Protein AF-A0A0Q9Y0V1-F1 (afdb_monomer)

Nearest PDB structures (foldseek):
  6py5-assembly1_A  TM=8.027E-01  e=7.847E-05  Pseudomonas fluorescens Pf0-1
  5ltx-assembly2_B  TM=7.317E-01  e=5.114E-05  Pseudomonas aeruginosa
  4xmr-assembly1_A  TM=8.024E-01  e=1.446E-04  Campylobacter jejuni subsp. jejuni NCTC 11168 = ATCC 700819
  6ior-assembly2_C  TM=7.054E-01  e=1.361E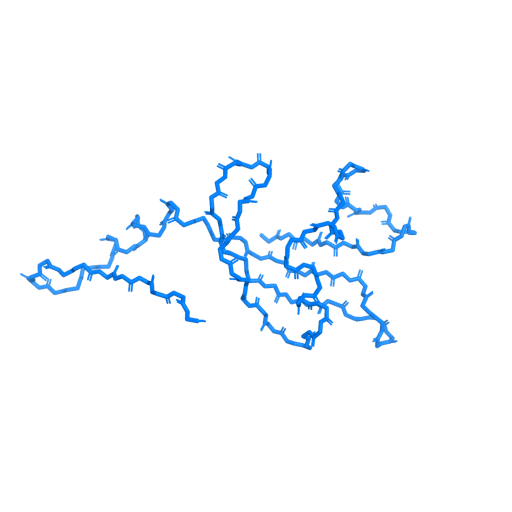-04  Vibrio cholerae
  5ltv-assembly4_D  TM=5.733E-01  e=1.446E-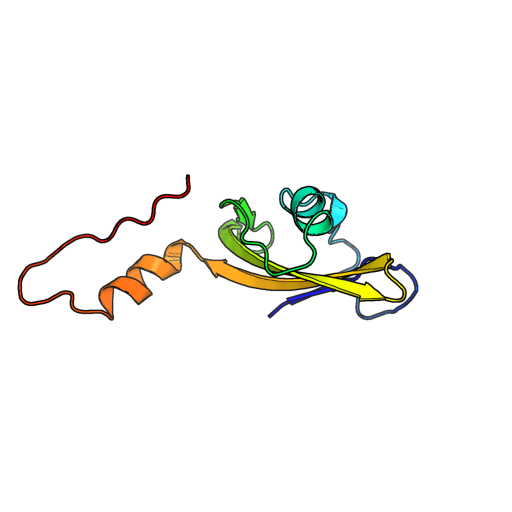04  Pseudomonas aeruginosa

Solvent-accessible surface area (backbone atoms only — not comparable to full-atom values): 6232 Å² total; per-residue (Å²): 123,48,67,44,62,67,60,96,85,56,99,75,54,54,59,101,85,58,68,63,79,80,38,90,53,38,68,68,46,67,78,41,87,51,82,38,74,46,73,76,41,72,36,86,90,78,75,41,54,26,33,39,43,34,32,53,40,64,57,95,88,38,80,42,30,33,43,34,40,79,42,54,55,86,50,47,61,65,57,51,67,74,53,78,71,62,104,53,98,72,88,85,80,88,80,88,132

Mean predicted aligned error: 9.23 Å

Structure (mmCIF, N/CA/C/O backbone):
data_AF-A0A0Q9Y0V1-F1
#
_entry.id   AF-A0A0Q9Y0V1-F1
#
loop_
_atom_site.group_PDB
_atom_site.id
_atom_site.type_symbol
_atom_site.label_atom_id
_atom_site.label_alt_id
_atom_site.label_comp_id
_atom_site.label_asym_id
_atom_site.label_entity_id
_atom_site.label_seq_id
_atom_site.pdbx_PDB_ins_code
_atom_site.Cartn_x
_atom_site.Cartn_y
_atom_site.Cartn_z
_atom_site.occupancy
_atom_site.B_iso_or_equiv
_atom_site.auth_seq_id
_atom_site.auth_comp_id
_atom_site.auth_asym_id
_atom_site.auth_atom_id
_atom_site.pdbx_PDB_model_num
ATOM 1 N N . MET A 1 1 ? -9.462 -8.007 -2.509 1.00 60.88 1 MET A N 1
ATOM 2 C CA . MET A 1 1 ? -8.290 -8.304 -3.355 1.00 60.88 1 MET A CA 1
ATOM 3 C C . MET A 1 1 ? -8.345 -7.378 -4.549 1.00 60.88 1 MET A C 1
ATOM 5 O O . MET A 1 1 ? -9.366 -7.360 -5.228 1.00 60.88 1 MET A O 1
ATOM 9 N N . ILE A 1 2 ? -7.299 -6.587 -4.746 1.00 77.94 2 ILE A N 1
ATOM 10 C CA . ILE A 1 2 ? -7.169 -5.600 -5.821 1.00 77.94 2 ILE A CA 1
ATOM 11 C C . ILE A 1 2 ? -5.930 -5.967 -6.637 1.00 77.94 2 ILE A C 1
ATOM 13 O O . ILE A 1 2 ? -4.939 -6.421 -6.067 1.00 77.94 2 ILE A O 1
ATOM 17 N N . ILE A 1 3 ? -5.994 -5.799 -7.957 1.00 75.88 3 ILE A N 1
ATOM 18 C CA . ILE A 1 3 ? -4.853 -5.989 -8.856 1.00 75.88 3 ILE A CA 1
ATOM 19 C C . ILE A 1 3 ? -4.545 -4.645 -9.512 1.00 75.88 3 ILE A C 1
ATOM 21 O O . ILE A 1 3 ? -5.414 -4.039 -10.134 1.00 75.88 3 ILE A O 1
ATOM 25 N N . TYR A 1 4 ? -3.310 -4.186 -9.354 1.00 76.56 4 TYR A N 1
ATOM 26 C CA . TYR A 1 4 ? -2.785 -2.970 -9.964 1.00 76.56 4 TYR A CA 1
ATOM 27 C C . TYR A 1 4 ? -1.872 -3.356 -11.127 1.00 76.56 4 TYR A C 1
ATOM 29 O O . TYR A 1 4 ? -0.949 -4.137 -10.925 1.00 76.56 4 TYR A O 1
ATOM 37 N N . TYR A 1 5 ? -2.093 -2.805 -12.320 1.00 71.00 5 TYR A N 1
ATOM 38 C CA . TYR A 1 5 ? -1.253 -3.044 -13.501 1.00 71.00 5 TYR A CA 1
ATOM 39 C C . TYR A 1 5 ? -0.389 -1.826 -13.820 1.00 71.00 5 TYR A C 1
ATOM 41 O O . TYR A 1 5 ? -0.832 -0.690 -13.671 1.00 71.00 5 TYR A O 1
ATOM 49 N N . ARG A 1 6 ? 0.843 -2.066 -14.280 1.00 66.38 6 ARG A N 1
ATOM 50 C CA . ARG A 1 6 ? 1.823 -1.019 -14.610 1.00 66.38 6 ARG A CA 1
ATOM 51 C C . ARG A 1 6 ? 1.915 -0.699 -16.114 1.00 66.38 6 ARG A C 1
ATOM 53 O O . ARG A 1 6 ? 2.352 0.393 -16.460 1.00 66.38 6 ARG A O 1
ATOM 60 N N . ARG A 1 7 ? 1.531 -1.606 -17.024 1.00 59.91 7 ARG A N 1
ATOM 61 C CA . ARG A 1 7 ? 1.625 -1.371 -18.484 1.00 59.91 7 ARG A CA 1
ATOM 62 C C . ARG A 1 7 ? 0.332 -0.810 -19.078 1.00 59.91 7 ARG A C 1
ATOM 64 O O . ARG A 1 7 ? -0.743 -1.323 -18.791 1.00 59.91 7 ARG A O 1
ATOM 71 N N . GLN A 1 8 ? 0.478 0.182 -19.962 1.00 51.38 8 GLN A N 1
ATOM 72 C CA . GLN A 1 8 ? -0.604 0.850 -20.704 1.00 51.38 8 GLN A CA 1
ATOM 73 C C . GLN A 1 8 ? -1.303 -0.049 -21.750 1.00 51.38 8 GLN A C 1
ATOM 75 O O . GLN A 1 8 ? -2.303 0.368 -22.324 1.00 51.38 8 GLN A O 1
ATOM 80 N N . ASP A 1 9 ? -0.818 -1.276 -21.978 1.00 45.91 9 ASP A N 1
ATOM 81 C CA . ASP A 1 9 ? -1.179 -2.076 -23.161 1.00 45.91 9 ASP A CA 1
ATOM 82 C C . ASP A 1 9 ? -2.271 -3.136 -22.910 1.00 45.91 9 ASP A C 1
ATOM 84 O O . ASP A 1 9 ? -2.735 -3.775 -23.853 1.00 45.91 9 ASP A O 1
ATOM 88 N N . PHE A 1 10 ? -2.686 -3.351 -21.657 1.00 45.16 10 PHE A N 1
ATOM 89 C CA . PHE A 1 10 ? -3.740 -4.309 -21.307 1.00 45.16 10 PHE A CA 1
ATOM 90 C C . PHE A 1 10 ? -4.876 -3.605 -20.563 1.00 45.16 10 PHE A C 1
ATOM 92 O O . PHE A 1 10 ? -4.733 -3.217 -19.406 1.00 45.16 10 PHE A O 1
ATOM 99 N N . ASP A 1 11 ? -6.010 -3.463 -21.249 1.00 39.91 11 ASP A N 1
ATOM 100 C CA . ASP A 1 11 ? -7.262 -2.853 -20.787 1.00 39.91 11 ASP A CA 1
ATOM 101 C C . ASP A 1 11 ? -7.978 -3.720 -19.731 1.00 39.91 11 ASP A C 1
ATOM 103 O O . ASP A 1 11 ? -9.013 -4.334 -19.975 1.00 39.91 11 ASP A O 1
ATOM 107 N N . ILE A 1 12 ? -7.367 -3.820 -18.550 1.00 40.16 12 ILE A N 1
ATOM 108 C CA . ILE A 1 12 ? -7.986 -4.241 -17.279 1.00 40.16 12 ILE A CA 1
ATOM 109 C C . ILE A 1 12 ? -7.438 -3.387 -16.118 1.00 40.16 12 ILE A C 1
ATOM 111 O O . ILE A 1 12 ? -7.323 -3.839 -14.977 1.00 40.16 12 ILE A O 1
ATOM 115 N N . THR A 1 13 ? -7.031 -2.152 -16.424 1.00 48.38 13 THR A N 1
ATOM 116 C CA . THR A 1 13 ? -6.340 -1.252 -15.501 1.00 48.38 13 THR A CA 1
ATOM 117 C C . THR A 1 13 ? -7.271 -0.707 -14.418 1.00 48.38 13 THR A C 1
ATOM 119 O O . THR A 1 13 ? -8.488 -0.583 -14.579 1.00 48.38 13 THR A O 1
ATOM 122 N N . SER A 1 14 ? -6.673 -0.347 -13.279 1.00 56.59 14 SER A N 1
ATOM 123 C CA . SER A 1 14 ? -7.268 0.610 -12.351 1.00 56.59 14 SER A CA 1
ATOM 124 C C . SER A 1 14 ? -7.829 1.794 -13.143 1.00 56.59 14 SER A C 1
ATOM 126 O O . SER A 1 14 ? -7.210 2.206 -14.121 1.00 56.59 14 SER A O 1
ATOM 128 N N . ARG A 1 15 ? -9.007 2.303 -12.743 1.00 58.25 15 ARG A N 1
ATOM 129 C CA . ARG A 1 15 ? -9.747 3.378 -13.439 1.00 58.25 15 ARG A CA 1
ATOM 130 C C . ARG A 1 15 ? -8.783 4.406 -14.055 1.00 58.25 15 ARG A C 1
ATOM 132 O O . ARG A 1 15 ? -7.836 4.765 -13.366 1.00 58.25 15 ARG A O 1
ATOM 139 N N . PRO A 1 16 ? -9.036 4.957 -15.256 1.00 57.25 16 PRO A N 1
ATOM 140 C CA . PRO A 1 16 ? -8.083 5.796 -16.009 1.00 57.25 16 PRO A CA 1
ATOM 141 C C . PRO A 1 16 ? -7.531 7.034 -15.271 1.00 57.25 16 PRO A C 1
ATOM 143 O O . PRO A 1 16 ? -6.598 7.668 -15.747 1.00 57.25 16 PRO A O 1
ATOM 146 N N . TYR A 1 17 ? -8.088 7.371 -14.107 1.00 62.19 17 TYR A N 1
ATOM 147 C CA . TYR A 1 17 ? -7.671 8.469 -13.234 1.00 62.19 17 TYR A CA 1
ATOM 148 C C . TYR A 1 17 ? -6.926 8.012 -11.968 1.00 62.19 17 TYR A C 1
ATOM 150 O O . TYR A 1 17 ? -6.640 8.826 -11.098 1.00 62.19 17 TYR A O 1
ATOM 158 N N . PHE A 1 18 ? -6.665 6.715 -11.822 1.00 70.12 18 PHE A N 1
ATOM 159 C CA . PHE A 1 18 ? -6.032 6.128 -10.651 1.00 70.12 18 PHE A CA 1
ATOM 160 C C . PHE A 1 18 ? -4.550 5.902 -10.933 1.00 70.12 18 PHE A C 1
ATOM 162 O O . PHE A 1 18 ? -4.143 4.864 -11.459 1.00 70.12 18 PHE A O 1
ATOM 169 N N . ASP A 1 19 ? -3.752 6.911 -10.601 1.00 78.69 19 ASP A N 1
ATOM 170 C CA . ASP A 1 19 ? -2.301 6.844 -10.694 1.00 78.69 19 ASP A CA 1
ATOM 171 C C . ASP A 1 19 ? -1.729 6.055 -9.512 1.00 78.69 19 ASP A C 1
ATOM 173 O O . ASP A 1 19 ? -1.655 6.539 -8.384 1.00 78.69 19 ASP A O 1
ATOM 177 N N . ILE A 1 20 ? -1.298 4.824 -9.780 1.00 80.69 20 ILE A N 1
ATOM 178 C CA . ILE A 1 20 ? -0.677 3.958 -8.773 1.00 80.69 20 ILE A CA 1
ATOM 179 C C . ILE A 1 20 ? 0.743 4.398 -8.408 1.00 80.69 20 ILE A C 1
ATOM 181 O O . ILE A 1 20 ? 1.256 3.975 -7.376 1.00 80.69 20 ILE A O 1
ATOM 185 N N . THR A 1 21 ? 1.391 5.215 -9.242 1.00 85.44 21 THR A N 1
ATOM 186 C CA . THR A 1 21 ? 2.801 5.590 -9.071 1.00 85.44 21 THR A CA 1
ATOM 187 C C . THR A 1 21 ? 2.998 6.690 -8.033 1.00 85.44 21 THR A C 1
ATOM 189 O O . THR A 1 21 ? 4.059 6.766 -7.417 1.00 85.44 21 THR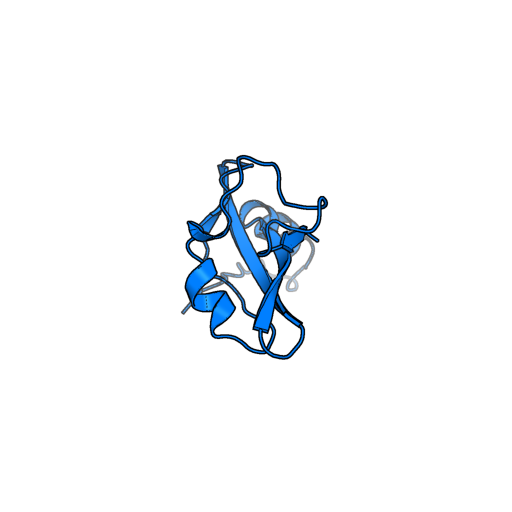 A O 1
ATOM 192 N N . SER A 1 22 ? 1.955 7.485 -7.782 1.00 85.81 22 SER A N 1
ATOM 193 C CA . SER A 1 22 ? 1.909 8.505 -6.730 1.00 85.81 22 SER A CA 1
ATOM 194 C C . SER A 1 22 ? 1.676 7.932 -5.328 1.00 85.81 22 SER A C 1
ATOM 196 O O . SER A 1 22 ? 1.783 8.655 -4.335 1.00 85.81 22 SER A O 1
ATOM 198 N N . ARG A 1 23 ? 1.350 6.636 -5.215 1.00 86.19 23 ARG A N 1
ATOM 199 C CA . ARG A 1 23 ? 0.984 6.029 -3.933 1.00 86.19 23 ARG A CA 1
ATOM 200 C C . ARG A 1 23 ? 2.201 5.925 -3.010 1.00 86.19 23 ARG A C 1
ATOM 202 O O . ARG A 1 23 ? 3.273 5.521 -3.464 1.00 86.19 23 ARG A O 1
ATOM 209 N N . PRO A 1 24 ? 2.042 6.189 -1.699 1.00 89.56 24 PRO A N 1
ATOM 210 C CA . PRO A 1 24 ? 3.164 6.217 -0.755 1.00 89.56 24 PRO A CA 1
ATOM 211 C C . PRO A 1 24 ? 3.884 4.867 -0.647 1.00 89.56 24 PRO A C 1
ATOM 213 O O . PRO A 1 24 ? 5.081 4.814 -0.382 1.00 89.56 24 PRO A O 1
ATOM 216 N N . TRP A 1 25 ? 3.168 3.770 -0.900 1.00 89.56 25 TRP A N 1
ATOM 217 C CA . TRP A 1 25 ? 3.714 2.417 -0.890 1.00 89.56 25 TRP A CA 1
ATOM 218 C C . TRP A 1 25 ? 4.401 2.009 -2.199 1.00 89.56 25 TRP A C 1
ATOM 220 O O . TRP A 1 25 ? 5.104 1.002 -2.202 1.00 89.56 25 TRP A O 1
ATOM 230 N N . TYR A 1 26 ? 4.216 2.738 -3.308 1.00 89.19 26 TYR A N 1
ATOM 231 C CA . TYR A 1 26 ? 4.617 2.281 -4.646 1.00 89.19 26 TYR A CA 1
ATOM 232 C C . TYR A 1 26 ? 6.117 2.009 -4.741 1.00 89.19 26 TYR A C 1
ATOM 234 O O . TYR A 1 26 ? 6.510 0.916 -5.136 1.00 89.19 26 TYR A O 1
ATOM 242 N N . GLY A 1 27 ? 6.953 2.962 -4.322 1.00 89.69 27 GLY A N 1
ATOM 243 C CA . GLY A 1 27 ? 8.410 2.802 -4.344 1.00 89.69 27 GLY A CA 1
ATOM 244 C C . GLY A 1 27 ? 8.874 1.611 -3.505 1.00 89.69 27 GLY A C 1
ATOM 245 O O . GLY A 1 27 ? 9.532 0.710 -4.019 1.00 89.69 27 GLY A O 1
ATOM 246 N N . ALA A 1 28 ? 8.447 1.559 -2.241 1.00 90.50 28 ALA A N 1
ATOM 247 C CA . ALA A 1 28 ? 8.832 0.493 -1.321 1.00 90.50 28 ALA A CA 1
ATOM 248 C C . ALA A 1 28 ? 8.364 -0.892 -1.789 1.00 90.50 28 ALA A C 1
ATOM 250 O O 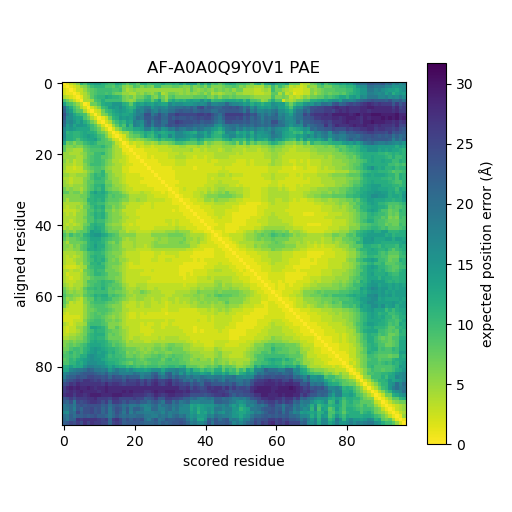. ALA A 1 28 ? 9.108 -1.860 -1.658 1.00 90.50 28 ALA A O 1
ATOM 251 N N . ALA A 1 29 ? 7.159 -0.994 -2.359 1.00 89.81 29 ALA A N 1
ATOM 252 C CA . ALA A 1 29 ? 6.600 -2.254 -2.841 1.00 89.81 29 ALA A CA 1
ATOM 253 C C . ALA A 1 29 ? 7.338 -2.802 -4.074 1.00 89.81 29 ALA A C 1
ATOM 255 O O . ALA A 1 29 ? 7.363 -4.014 -4.274 1.00 89.81 29 ALA A O 1
ATOM 256 N N . LEU A 1 30 ? 7.942 -1.940 -4.900 1.00 89.06 30 LEU A N 1
ATOM 257 C CA . LEU A 1 30 ? 8.707 -2.364 -6.082 1.00 89.06 30 LEU A CA 1
ATOM 258 C C . LEU A 1 30 ? 10.025 -3.040 -5.754 1.00 89.06 30 LEU A C 1
ATOM 260 O O . LEU A 1 30 ? 10.487 -3.881 -6.521 1.00 89.06 30 LEU A O 1
ATOM 264 N N . GLU A 1 31 ? 10.630 -2.650 -4.641 1.00 90.00 31 GLU A N 1
ATOM 265 C CA . GLU A 1 31 ? 11.908 -3.187 -4.184 1.00 90.00 31 GLU A CA 1
ATOM 266 C C . GLU A 1 31 ? 11.756 -4.552 -3.504 1.00 90.00 31 GLU A C 1
ATOM 268 O O . GLU A 1 31 ? 12.749 -5.166 -3.117 1.00 90.00 31 GLU A O 1
ATOM 273 N N . LYS A 1 32 ? 10.521 -5.030 -3.311 1.00 89.81 32 LYS A N 1
ATOM 274 C CA . LYS A 1 32 ? 10.254 -6.324 -2.684 1.00 89.81 32 LYS A CA 1
ATOM 275 C C . LYS A 1 32 ? 10.084 -7.406 -3.742 1.00 89.81 32 LYS A C 1
ATOM 277 O O . LYS A 1 32 ? 9.514 -7.185 -4.804 1.00 89.81 32 LYS A O 1
ATOM 282 N N . ASP A 1 33 ? 10.557 -8.601 -3.419 1.00 87.88 33 ASP A N 1
ATOM 283 C CA . ASP A 1 33 ? 10.318 -9.810 -4.217 1.00 87.88 33 ASP A CA 1
ATOM 284 C C . ASP A 1 33 ? 9.171 -10.661 -3.660 1.00 87.88 33 ASP A C 1
ATOM 286 O O . ASP A 1 33 ? 8.632 -11.528 -4.349 1.00 87.88 33 ASP A O 1
ATOM 290 N N . ASP A 1 34 ? 8.772 -10.400 -2.416 1.00 90.50 34 ASP A N 1
ATOM 291 C CA . ASP A 1 34 ? 7.730 -11.144 -1.722 1.00 90.50 34 ASP A CA 1
ATOM 292 C C . ASP A 1 34 ? 6.731 -10.208 -1.029 1.00 90.50 34 ASP A C 1
ATOM 294 O O . ASP A 1 34 ? 6.718 -8.999 -1.272 1.00 90.50 34 ASP A O 1
ATOM 298 N N . VAL A 1 35 ? 5.854 -10.783 -0.205 1.00 92.50 35 VAL A N 1
ATOM 299 C CA . VAL A 1 35 ? 4.811 -10.064 0.527 1.00 92.50 35 VAL A CA 1
ATOM 300 C C . VAL A 1 35 ? 5.390 -8.878 1.306 1.00 92.50 35 VAL A C 1
ATOM 302 O O . VAL A 1 35 ? 6.312 -9.011 2.109 1.00 92.50 35 VAL A O 1
ATOM 305 N N . TYR A 1 36 ? 4.791 -7.716 1.079 1.00 92.94 36 TYR A N 1
ATOM 306 C CA . TYR A 1 36 ? 5.108 -6.435 1.684 1.00 92.94 36 TYR A CA 1
ATOM 307 C C . TYR A 1 36 ? 3.906 -5.923 2.472 1.00 92.94 36 TYR A C 1
ATOM 309 O O . TYR A 1 36 ? 2.781 -5.935 1.975 1.00 92.94 36 TYR A O 1
ATOM 317 N N . PHE A 1 37 ? 4.151 -5.449 3.688 1.00 93.44 37 PHE A N 1
ATOM 318 C CA . PHE A 1 37 ? 3.157 -4.754 4.498 1.00 93.44 37 PHE A CA 1
ATOM 319 C C . PHE A 1 37 ? 3.468 -3.265 4.440 1.00 93.44 37 PHE A C 1
ATOM 321 O O . PHE A 1 37 ? 4.600 -2.864 4.711 1.00 93.44 37 PHE A O 1
ATOM 328 N N . THR A 1 38 ? 2.487 -2.454 4.059 1.00 93.00 38 THR A N 1
ATOM 329 C CA . THR A 1 38 ? 2.663 -1.002 4.037 1.00 93.00 38 THR A CA 1
ATOM 330 C C . THR A 1 38 ? 2.647 -0.440 5.451 1.00 93.00 38 THR A C 1
ATOM 332 O O . THR A 1 38 ? 1.991 -0.983 6.341 1.00 93.00 38 THR A O 1
ATOM 335 N N . GLU A 1 39 ? 3.261 0.726 5.627 1.00 91.75 39 GLU A N 1
ATOM 336 C CA . GLU A 1 39 ? 2.861 1.598 6.730 1.00 91.75 39 GLU A CA 1
ATOM 337 C C . GLU A 1 39 ? 1.386 2.011 6.572 1.00 91.75 39 GLU A C 1
ATOM 339 O O . GLU A 1 39 ? 0.859 1.999 5.448 1.00 91.75 39 GLU A O 1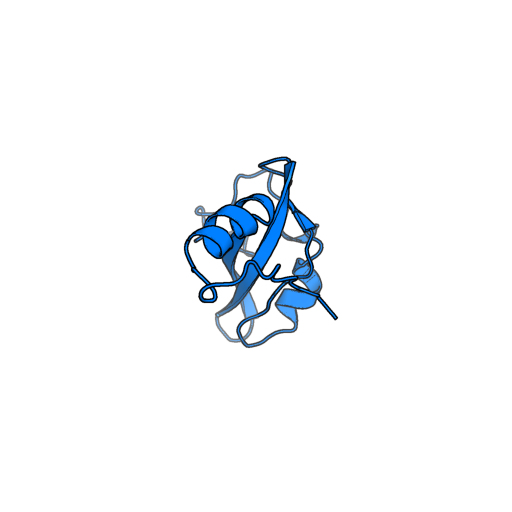
ATOM 344 N N . PRO A 1 40 ? 0.699 2.383 7.666 1.00 92.19 40 PRO A N 1
ATOM 345 C CA . PRO A 1 40 ? -0.634 2.956 7.592 1.00 92.19 40 PRO A CA 1
ATOM 346 C C . PRO A 1 40 ? -0.673 4.191 6.689 1.00 92.19 40 PRO A C 1
ATOM 348 O O . PRO A 1 40 ? 0.122 5.117 6.848 1.00 92.19 40 PRO A O 1
ATOM 351 N N . TYR A 1 41 ? -1.628 4.239 5.766 1.00 91.50 41 TYR A N 1
ATOM 352 C CA . TYR A 1 41 ? -1.824 5.388 4.885 1.00 91.50 41 TYR A CA 1
ATOM 353 C C . TYR A 1 41 ? -3.307 5.683 4.681 1.00 91.50 41 TYR A C 1
ATOM 355 O O . TYR A 1 41 ? -4.170 4.840 4.927 1.00 91.50 41 TYR A O 1
ATOM 363 N N . MET A 1 42 ? -3.609 6.910 4.260 1.00 91.12 42 MET A N 1
ATOM 364 C CA . MET A 1 42 ? -4.971 7.299 3.914 1.00 91.12 42 MET A CA 1
ATOM 365 C C . MET A 1 42 ? -5.343 6.694 2.562 1.00 91.12 42 MET A C 1
ATOM 367 O O . MET A 1 42 ? -4.726 7.017 1.547 1.00 91.12 42 MET A O 1
ATOM 371 N N . ASP A 1 43 ? -6.367 5.850 2.534 1.00 86.75 43 ASP A N 1
ATOM 372 C CA . ASP A 1 43 ? -6.966 5.423 1.283 1.00 86.75 43 ASP A CA 1
ATOM 373 C C . ASP A 1 43 ? -7.769 6.570 0.663 1.00 86.75 43 ASP A C 1
ATOM 375 O O . ASP A 1 43 ? -8.709 7.091 1.262 1.00 86.75 43 ASP A O 1
ATOM 379 N N . GLU A 1 44 ? -7.413 6.953 -0.559 1.00 79.31 44 GLU A N 1
ATOM 380 C CA . GLU A 1 44 ? -8.061 8.061 -1.271 1.00 79.31 44 GLU A CA 1
ATOM 381 C C . GLU A 1 44 ? -9.474 7.743 -1.778 1.00 79.31 44 GLU A C 1
ATOM 383 O O . GLU A 1 44 ? -10.224 8.668 -2.084 1.00 79.31 44 GLU A O 1
ATOM 388 N N . VAL A 1 45 ? -9.860 6.466 -1.886 1.00 80.44 45 VAL A N 1
ATOM 389 C CA . VAL A 1 45 ? -11.204 6.089 -2.353 1.00 80.44 45 VAL A CA 1
ATOM 390 C C . VAL A 1 45 ? -12.218 6.220 -1.219 1.00 80.44 45 VAL A C 1
ATOM 392 O O . VAL A 1 45 ? -13.325 6.719 -1.428 1.00 80.44 45 VAL A O 1
ATOM 395 N N . PHE A 1 46 ? -11.848 5.782 -0.017 1.00 82.81 46 PHE A N 1
ATOM 396 C CA . PHE A 1 46 ? -12.726 5.720 1.149 1.00 82.81 46 PHE A CA 1
ATOM 397 C C . PHE A 1 46 ? -12.471 6.825 2.178 1.00 82.81 46 PHE A C 1
ATOM 399 O O . PHE A 1 46 ? -13.314 7.026 3.053 1.00 82.81 46 PHE A O 1
ATOM 406 N N . GLY A 1 47 ? -11.334 7.524 2.111 1.00 88.56 47 GLY A N 1
ATOM 407 C CA . GLY A 1 47 ? -10.941 8.527 3.105 1.00 88.56 47 GLY A CA 1
ATOM 408 C C . GLY A 1 47 ? -10.690 7.919 4.486 1.00 88.56 47 GLY A C 1
ATOM 409 O O . GLY A 1 47 ? -11.019 8.531 5.503 1.00 88.56 47 GLY A O 1
ATOM 410 N N . LYS A 1 48 ? -10.164 6.690 4.530 1.00 91.50 48 LYS A N 1
ATOM 411 C CA . LYS A 1 48 ? -9.898 5.942 5.767 1.00 91.50 48 LYS A CA 1
ATOM 412 C C . LYS A 1 48 ? -8.442 5.526 5.851 1.00 91.50 48 LYS A C 1
ATOM 414 O O . LYS A 1 48 ? -7.829 5.225 4.835 1.00 91.50 48 LYS A O 1
ATOM 419 N N . VAL A 1 49 ? -7.913 5.438 7.070 1.00 91.69 49 VAL A N 1
ATOM 420 C CA . VAL A 1 49 ? -6.576 4.877 7.283 1.00 91.69 49 VAL A CA 1
ATOM 421 C C . VAL A 1 49 ? -6.631 3.360 7.123 1.00 91.69 49 VAL A C 1
ATOM 423 O O . VAL A 1 49 ? -7.421 2.678 7.787 1.00 91.69 49 VAL A O 1
ATOM 426 N N . ILE A 1 50 ? -5.783 2.845 6.242 1.00 93.38 50 ILE A N 1
ATOM 427 C CA . ILE A 1 50 ? -5.657 1.424 5.940 1.00 93.38 50 ILE A CA 1
ATOM 428 C C . ILE A 1 50 ? -4.203 0.972 6.054 1.00 93.38 50 ILE A C 1
ATOM 430 O O . ILE A 1 50 ? -3.278 1.778 5.977 1.00 93.38 50 ILE A O 1
ATOM 434 N N . LEU A 1 51 ? -4.019 -0.335 6.198 1.00 92.88 51 LEU A N 1
ATOM 435 C CA . LEU A 1 51 ? -2.760 -1.029 5.953 1.00 92.88 51 LEU A CA 1
ATOM 436 C C . LEU A 1 51 ? -2.971 -1.986 4.781 1.00 92.88 51 LEU A C 1
ATOM 438 O O . LEU A 1 51 ? -3.957 -2.722 4.770 1.00 92.88 51 LEU A O 1
ATOM 442 N N . SER A 1 52 ? -2.058 -2.015 3.815 1.00 92.19 52 SER A N 1
ATOM 443 C CA . SER A 1 52 ? -2.151 -2.927 2.674 1.00 92.19 52 SER A CA 1
ATOM 444 C C . SER A 1 52 ? -1.118 -4.043 2.775 1.00 92.19 52 SER A C 1
ATOM 446 O O . SER A 1 52 ? 0.049 -3.818 3.092 1.00 92.19 52 SER A O 1
ATOM 448 N N . ILE A 1 53 ? -1.551 -5.260 2.458 1.00 93.75 53 ILE A N 1
ATOM 449 C CA . ILE A 1 53 ? -0.680 -6.409 2.211 1.00 93.75 53 ILE A CA 1
ATOM 450 C C . ILE A 1 53 ? -0.531 -6.523 0.703 1.00 93.75 53 ILE A C 1
ATOM 452 O O . ILE A 1 53 ? -1.528 -6.696 0.003 1.00 93.75 53 ILE A O 1
ATOM 456 N N . MET A 1 54 ? 0.691 -6.418 0.200 1.00 92.06 54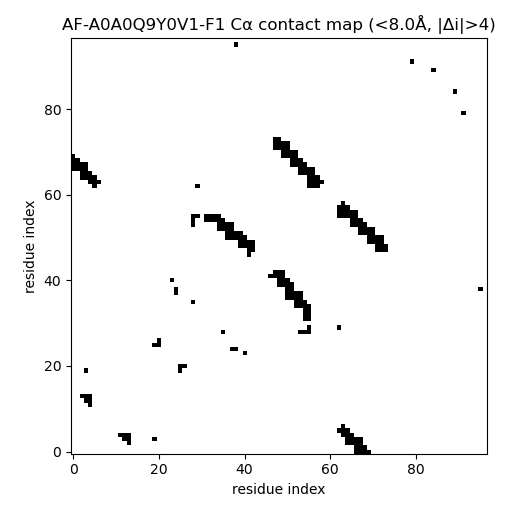 MET A N 1
ATOM 457 C CA . MET A 1 54 ? 0.973 -6.295 -1.225 1.00 92.06 54 MET A CA 1
ATOM 458 C C . MET A 1 54 ? 1.970 -7.348 -1.681 1.00 92.06 54 MET A C 1
ATOM 460 O O . MET A 1 54 ? 2.901 -7.685 -0.958 1.00 92.06 54 MET A O 1
ATOM 464 N N . LYS A 1 55 ? 1.812 -7.841 -2.906 1.00 91.81 55 LYS A N 1
ATOM 465 C CA . LYS A 1 55 ? 2.816 -8.664 -3.579 1.00 91.81 55 LYS A CA 1
ATOM 466 C C . LYS A 1 55 ? 3.027 -8.156 -5.003 1.00 91.81 55 LYS A C 1
ATOM 468 O O . LYS A 1 55 ? 2.047 -8.086 -5.751 1.00 91.81 55 LYS A O 1
ATOM 473 N N . PRO A 1 56 ? 4.260 -7.805 -5.398 1.00 90.00 56 PRO A N 1
ATOM 474 C CA . PRO A 1 56 ? 4.545 -7.435 -6.773 1.00 90.00 56 PRO A CA 1
ATOM 475 C C . PRO A 1 56 ? 4.425 -8.651 -7.694 1.00 90.00 56 PRO A C 1
ATOM 477 O O . PRO A 1 56 ? 4.840 -9.762 -7.363 1.00 90.00 56 PRO A O 1
ATOM 480 N N . ILE A 1 57 ? 3.849 -8.430 -8.870 1.00 89.12 57 ILE A N 1
ATOM 481 C CA . ILE A 1 57 ? 3.815 -9.390 -9.971 1.00 89.12 57 ILE A CA 1
ATOM 482 C C . ILE A 1 57 ? 4.922 -8.999 -10.940 1.00 89.12 57 ILE A C 1
ATOM 484 O O . ILE A 1 57 ? 4.956 -7.857 -11.403 1.00 89.12 57 ILE A O 1
ATOM 488 N N . LYS A 1 58 ? 5.793 -9.951 -11.281 1.00 86.88 58 LYS A N 1
ATOM 489 C CA . LYS A 1 58 ? 6.852 -9.779 -12.280 1.00 86.88 58 LYS A CA 1
ATOM 490 C C . LYS A 1 58 ? 6.580 -10.645 -13.509 1.00 86.88 58 LYS A C 1
ATOM 492 O O . LYS A 1 58 ? 6.101 -11.770 -13.379 1.00 86.88 58 LYS A O 1
ATOM 497 N N . VAL A 1 59 ? 6.879 -10.121 -14.694 1.00 87.38 59 VAL A N 1
ATOM 498 C CA . VAL A 1 59 ? 6.824 -10.837 -15.978 1.00 87.38 59 VAL A CA 1
ATOM 499 C C . VAL A 1 59 ? 8.163 -10.625 -16.668 1.00 87.38 59 VAL A C 1
ATOM 501 O O . VAL A 1 59 ? 8.529 -9.485 -16.928 1.00 87.38 59 VAL A O 1
ATOM 504 N N . ASN A 1 60 ? 8.882 -11.708 -16.974 1.00 88.38 60 ASN A N 1
ATOM 505 C CA . ASN A 1 60 ? 10.260 -11.647 -17.486 1.00 88.38 60 ASN A CA 1
ATOM 506 C C . ASN A 1 60 ? 11.181 -10.803 -16.583 1.00 88.38 60 ASN A C 1
ATOM 508 O O . ASN A 1 60 ? 11.877 -9.921 -17.071 1.00 88.38 60 ASN A O 1
ATOM 512 N N . ASP A 1 61 ? 11.104 -11.020 -15.266 1.00 84.56 61 ASP A N 1
ATOM 513 C CA . ASP A 1 61 ? 11.834 -10.281 -14.218 1.00 84.56 61 ASP A CA 1
ATOM 514 C C . ASP A 1 61 ? 11.535 -8.772 -14.105 1.00 84.56 61 ASP A C 1
ATOM 516 O O . ASP A 1 61 ? 11.993 -8.115 -13.171 1.00 84.56 61 ASP A O 1
ATOM 520 N N . GLU A 1 62 ? 10.666 -8.237 -14.961 1.00 85.06 62 GLU A N 1
ATOM 521 C CA . GLU A 1 62 ? 10.209 -6.850 -14.920 1.00 85.06 62 GLU A CA 1
ATOM 522 C C . GLU A 1 62 ? 8.915 -6.712 -14.098 1.00 85.06 62 GLU A C 1
ATOM 524 O O . GLU A 1 62 ? 7.986 -7.511 -14.276 1.00 85.06 62 GLU A O 1
ATOM 529 N N . PRO A 1 63 ? 8.776 -5.697 -13.222 1.00 81.06 63 PRO A N 1
ATOM 530 C CA . PRO A 1 63 ? 7.534 -5.477 -12.488 1.00 81.06 63 PRO A CA 1
ATOM 531 C C . PRO A 1 63 ? 6.379 -5.159 -13.447 1.00 81.06 63 PRO A C 1
ATOM 533 O O . PRO A 1 63 ? 6.422 -4.181 -14.192 1.00 81.06 63 PRO A O 1
ATOM 536 N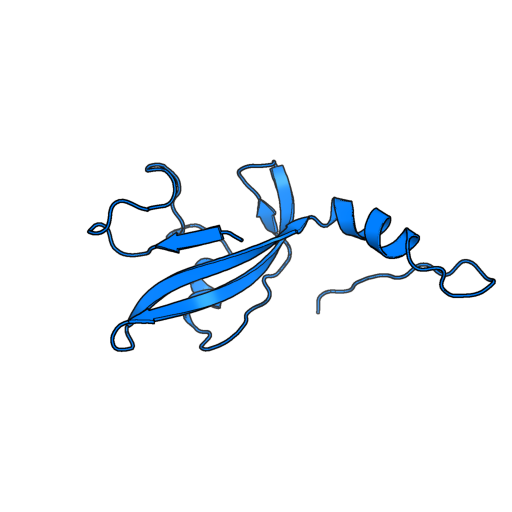 N . ALA A 1 64 ? 5.326 -5.971 -13.402 1.00 86.69 64 ALA A N 1
ATOM 537 C CA . ALA A 1 64 ? 4.116 -5.836 -14.211 1.00 86.69 64 ALA A CA 1
ATOM 538 C C . ALA A 1 64 ? 2.941 -5.234 -13.424 1.00 86.69 64 ALA A C 1
ATOM 540 O O . ALA A 1 64 ? 2.017 -4.680 -14.025 1.00 86.69 64 ALA A O 1
ATOM 541 N N . GLY A 1 65 ? 2.969 -5.325 -12.092 1.00 87.06 65 GLY A N 1
ATOM 542 C CA . GLY A 1 65 ? 1.869 -4.880 -11.246 1.00 87.06 65 GLY A CA 1
ATOM 543 C C . GLY A 1 65 ? 1.975 -5.342 -9.797 1.00 87.06 65 GLY A C 1
ATOM 544 O O . GLY A 1 65 ? 3.031 -5.794 -9.361 1.00 87.06 65 GLY A O 1
ATOM 545 N N . PHE A 1 66 ? 0.863 -5.266 -9.068 1.00 89.44 66 PHE A N 1
ATOM 546 C CA . PHE A 1 66 ? 0.740 -5.720 -7.682 1.00 89.44 66 PHE A CA 1
ATOM 547 C C . PHE A 1 66 ? -0.602 -6.401 -7.442 1.00 89.44 66 PHE A C 1
ATOM 549 O O . PHE A 1 66 ? -1.622 -5.971 -7.973 1.00 89.44 66 PHE A O 1
ATOM 556 N N . VAL A 1 67 ? -0.619 -7.403 -6.571 1.00 90.25 67 VAL A N 1
ATOM 557 C CA . VAL A 1 67 ? -1.838 -7.876 -5.902 1.00 90.25 67 VAL A CA 1
ATOM 558 C C . VAL A 1 67 ? -1.845 -7.302 -4.496 1.00 90.25 67 VAL A C 1
ATOM 560 O O . VAL A 1 67 ? -0.823 -7.358 -3.814 1.00 90.25 67 VAL A O 1
ATOM 563 N N . ALA A 1 68 ? -2.981 -6.763 -4.063 1.00 89.38 68 ALA A N 1
AT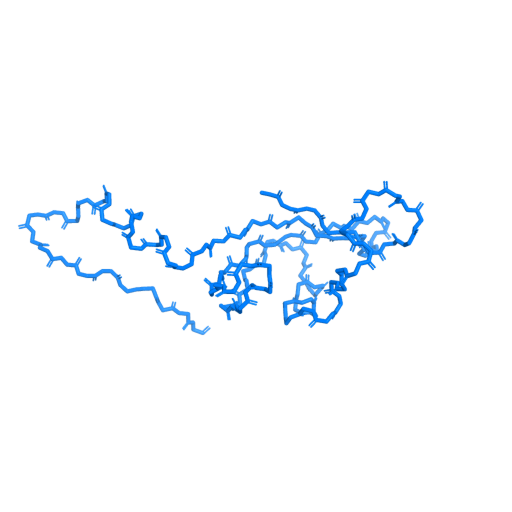OM 564 C CA . ALA A 1 68 ? -3.126 -6.133 -2.759 1.00 89.38 68 ALA A CA 1
ATOM 565 C C . ALA A 1 68 ? -4.402 -6.555 -2.017 1.00 89.38 68 ALA A C 1
ATOM 567 O O . ALA A 1 68 ? -5.450 -6.844 -2.614 1.00 89.38 68 ALA A O 1
ATOM 568 N N . ILE A 1 69 ? -4.313 -6.563 -0.691 1.00 91.06 69 ILE A N 1
ATOM 569 C CA . ILE A 1 69 ? -5.437 -6.674 0.238 1.00 91.06 69 ILE A CA 1
ATOM 570 C C . ILE A 1 69 ? -5.345 -5.501 1.207 1.00 91.06 69 ILE A C 1
ATOM 572 O O . ILE A 1 69 ? -4.340 -5.363 1.898 1.00 91.06 69 ILE A O 1
ATOM 576 N N . ASP A 1 70 ? -6.405 -4.703 1.278 1.00 90.06 70 ASP A N 1
ATOM 577 C CA . ASP A 1 70 ? -6.482 -3.562 2.184 1.00 90.06 70 ASP A CA 1
ATOM 578 C C . ASP A 1 70 ? -7.200 -3.955 3.474 1.00 90.06 70 ASP A C 1
ATOM 580 O O . ASP A 1 70 ? -8.283 -4.549 3.457 1.00 90.06 70 ASP A O 1
ATOM 584 N N . LEU A 1 71 ? -6.581 -3.616 4.597 1.00 90.19 71 LEU A N 1
ATOM 585 C CA . LEU A 1 71 ? -7.111 -3.774 5.939 1.00 90.19 71 LEU A CA 1
ATOM 586 C C . LEU A 1 71 ? -7.473 -2.395 6.471 1.00 90.19 71 LEU A C 1
ATOM 588 O O . LEU A 1 71 ? -6.603 -1.564 6.729 1.00 90.19 71 LEU A O 1
ATOM 592 N N . PHE A 1 72 ? -8.765 -2.153 6.662 1.00 91.19 72 PHE A N 1
ATOM 593 C CA . PHE A 1 72 ? -9.216 -0.927 7.299 1.00 91.19 72 PHE A CA 1
ATOM 594 C C . PHE A 1 72 ? -8.911 -0.966 8.791 1.00 91.19 72 PHE A C 1
ATOM 596 O O . PHE A 1 72 ? -9.366 -1.865 9.502 1.00 91.19 72 PHE A O 1
ATOM 603 N N . LEU A 1 73 ? -8.166 0.027 9.280 1.00 89.88 73 LEU A N 1
ATOM 604 C CA . LEU A 1 73 ? -7.794 0.065 10.694 1.00 89.88 73 LEU A CA 1
ATOM 605 C C . LEU A 1 73 ? -9.002 0.323 11.600 1.00 89.88 73 LEU A C 1
ATOM 607 O O . LEU A 1 73 ? -9.012 -0.128 12.740 1.00 89.88 73 LEU A O 1
ATOM 611 N N . ASP A 1 74 ? -10.054 0.961 11.080 1.00 88.75 74 ASP A N 1
ATOM 612 C CA . ASP A 1 74 ? -11.315 1.154 11.803 1.00 88.75 74 ASP A CA 1
ATOM 613 C C . ASP A 1 74 ? -12.126 -0.143 11.983 1.00 88.75 74 ASP A C 1
ATOM 615 O O . ASP A 1 74 ? -13.058 -0.168 12.781 1.00 88.75 74 ASP A O 1
ATOM 619 N N . LYS A 1 75 ? -11.759 -1.228 11.287 1.00 85.56 75 LYS A N 1
ATOM 620 C CA . LYS A 1 75 ? -12.340 -2.571 11.451 1.00 85.56 75 LYS A CA 1
ATOM 621 C C . LYS A 1 75 ? -11.545 -3.477 12.374 1.00 85.56 75 LYS A C 1
ATOM 623 O O . LYS A 1 75 ? -12.057 -4.519 12.779 1.00 85.56 75 LYS A O 1
ATOM 628 N N . LEU A 1 76 ? -10.321 -3.097 12.736 1.00 83.00 76 LEU A N 1
ATOM 629 C CA . LEU A 1 76 ? -9.521 -3.881 13.672 1.00 83.00 76 LEU A CA 1
ATOM 630 C C . LEU A 1 76 ? -10.167 -4.011 15.059 1.00 83.00 76 LEU A C 1
ATOM 632 O O . LEU A 1 76 ? -10.121 -5.124 15.579 1.00 83.00 76 LEU A O 1
ATOM 636 N N . PRO A 1 77 ? -10.803 -2.973 15.646 1.00 81.81 77 PRO A N 1
ATOM 637 C CA . PRO A 1 77 ? -11.501 -3.121 16.922 1.00 81.81 77 PRO A CA 1
ATOM 638 C C . PRO A 1 77 ? -12.592 -4.194 16.872 1.00 81.81 77 PRO A C 1
ATOM 640 O O . PRO A 1 77 ? -12.566 -5.102 17.695 1.00 81.81 77 PRO A O 1
ATOM 643 N N . ASP A 1 78 ? -13.459 -4.167 15.852 1.00 82.75 78 ASP A N 1
ATOM 644 C CA . ASP A 1 78 ? -14.526 -5.163 15.659 1.00 82.75 78 ASP A CA 1
ATOM 645 C C . ASP A 1 78 ? -13.952 -6.594 15.594 1.00 82.75 78 ASP A C 1
ATOM 647 O O . ASP A 1 78 ? -14.477 -7.533 16.199 1.00 82.75 78 ASP A O 1
ATOM 651 N N . ILE A 1 79 ? -12.836 -6.768 14.872 1.00 78.00 79 ILE A N 1
ATOM 652 C CA . ILE A 1 79 ? -12.139 -8.055 14.771 1.00 78.00 79 ILE A CA 1
ATOM 653 C C . ILE A 1 79 ? -11.571 -8.456 16.135 1.00 78.00 79 ILE A C 1
ATOM 655 O O . ILE A 1 79 ? -11.736 -9.603 16.541 1.00 78.00 79 ILE A O 1
ATOM 659 N N . MET A 1 80 ? -10.918 -7.543 16.853 1.00 77.12 80 MET A N 1
ATOM 660 C CA . MET A 1 80 ? -10.302 -7.823 18.151 1.00 77.12 80 MET A CA 1
ATOM 661 C C . MET A 1 80 ? -11.335 -8.156 19.230 1.00 77.12 80 MET A C 1
ATOM 663 O O . MET A 1 80 ? -11.106 -9.074 20.014 1.00 77.12 80 MET A O 1
ATOM 667 N N . GLU A 1 81 ? -12.478 -7.472 19.247 1.00 74.56 81 GLU A N 1
ATOM 668 C CA . GLU A 1 81 ? -13.572 -7.729 20.190 1.00 74.56 81 GLU A CA 1
ATOM 669 C C . GLU A 1 81 ? -14.194 -9.118 20.008 1.00 74.56 81 GLU A C 1
ATOM 671 O O . GLU A 1 81 ? -14.646 -9.725 20.981 1.00 74.56 81 GLU A O 1
ATOM 676 N N . SER A 1 82 ? -14.158 -9.668 18.788 1.00 70.25 82 SER A N 1
ATOM 677 C CA . SER A 1 82 ? -14.613 -11.040 18.533 1.00 70.25 82 SER A CA 1
ATOM 678 C C . SER A 1 82 ? -13.749 -12.109 19.224 1.00 70.25 82 SER A C 1
ATOM 680 O O . SER A 1 82 ? -14.211 -13.234 19.430 1.00 70.25 82 SER A O 1
ATOM 682 N N . TYR A 1 83 ? -12.528 -11.763 19.653 1.00 66.50 83 TYR A N 1
ATOM 683 C CA . TYR A 1 83 ? -11.641 -12.652 20.398 1.00 66.50 83 TYR A CA 1
ATOM 684 C C . TYR A 1 83 ? -11.660 -12.311 21.891 1.00 66.50 83 TYR A C 1
ATOM 686 O O . TYR A 1 83 ? -11.052 -11.349 22.357 1.00 66.50 83 TYR A O 1
ATOM 694 N N . THR A 1 84 ? -12.315 -13.151 22.691 1.00 60.47 84 THR A N 1
ATOM 695 C CA . THR A 1 84 ? -12.308 -13.004 24.151 1.00 60.47 84 THR A CA 1
ATOM 696 C C . THR A 1 84 ? -10.959 -13.462 24.714 1.00 60.47 84 THR A C 1
ATOM 698 O O . THR A 1 84 ? -1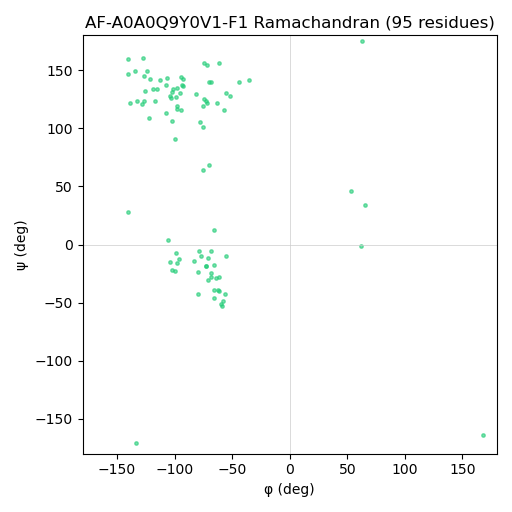0.703 -14.655 24.880 1.00 60.47 84 THR A O 1
ATOM 701 N N . LEU A 1 85 ? -10.078 -12.515 25.045 1.00 57.88 85 LEU A N 1
ATOM 702 C CA . LEU A 1 85 ? -8.807 -12.779 25.736 1.00 57.88 85 LEU A CA 1
ATOM 703 C C . LEU A 1 85 ? -9.032 -13.078 27.230 1.00 57.88 85 LEU A C 1
ATOM 705 O O . LEU A 1 85 ? -8.581 -12.345 28.106 1.00 57.88 85 LEU A O 1
ATOM 709 N N . GLY A 1 86 ? -9.720 -14.181 27.533 1.00 55.88 86 GLY A N 1
ATOM 710 C CA . GLY A 1 86 ? -9.930 -14.670 28.897 1.00 55.88 86 GLY A CA 1
ATOM 711 C C . GLY A 1 86 ? -10.723 -13.722 29.810 1.00 55.88 86 GLY A C 1
ATOM 712 O O . GLY A 1 86 ? -11.092 -12.610 29.452 1.00 55.88 86 GLY A O 1
ATOM 713 N N . ALA A 1 87 ? -11.008 -14.182 31.029 1.00 55.03 87 ALA A N 1
ATOM 714 C CA . ALA A 1 87 ? -11.978 -13.587 31.960 1.00 55.03 87 ALA A CA 1
ATOM 715 C C . ALA A 1 87 ? -11.646 -12.175 32.508 1.00 55.03 87 ALA A C 1
ATOM 717 O O . ALA A 1 87 ? -12.268 -11.730 33.471 1.00 55.03 87 ALA A O 1
ATOM 718 N N . ARG A 1 88 ? -10.664 -11.460 31.950 1.00 54.66 88 ARG A N 1
ATOM 719 C CA . ARG A 1 88 ? -10.301 -10.097 32.355 1.00 54.66 88 ARG A CA 1
ATOM 720 C C . ARG A 1 88 ? -10.011 -9.262 31.119 1.00 54.66 88 ARG A C 1
ATOM 722 O O . ARG A 1 88 ? -9.133 -9.601 30.339 1.00 54.66 88 ARG A O 1
ATOM 729 N N . GLN A 1 89 ? -10.753 -8.169 30.979 1.00 48.31 89 GLN A N 1
ATOM 730 C CA . GLN A 1 89 ? -10.667 -7.246 29.855 1.00 48.31 89 GLN A CA 1
ATOM 731 C C . GLN A 1 89 ? -9.239 -6.706 29.711 1.00 48.31 89 GLN A C 1
ATOM 733 O O . GLN A 1 89 ? -8.717 -6.048 30.612 1.00 48.31 89 GLN A O 1
ATOM 738 N N . ARG A 1 90 ? -8.588 -7.035 28.594 1.00 57.34 90 ARG A N 1
ATOM 739 C CA . ARG A 1 90 ? -7.255 -6.549 28.226 1.00 57.34 90 ARG A CA 1
ATOM 740 C C . ARG A 1 90 ? -7.349 -5.923 26.843 1.00 57.34 90 ARG A C 1
ATOM 742 O O . ARG A 1 90 ? -7.908 -6.524 25.935 1.00 57.34 90 ARG A O 1
ATOM 749 N N . TRP A 1 91 ? -6.783 -4.731 26.711 1.00 57.44 91 TRP A N 1
ATOM 750 C CA . TRP A 1 91 ? -6.681 -4.012 25.447 1.00 57.44 91 TRP A CA 1
ATOM 751 C C . TRP A 1 91 ? -5.491 -4.550 24.652 1.00 57.44 91 TRP A C 1
ATOM 753 O O . TRP A 1 91 ? -4.390 -4.672 25.197 1.00 57.44 91 TRP A O 1
ATOM 763 N N . LEU A 1 92 ? -5.714 -4.888 23.383 1.00 60.28 92 LEU A N 1
ATOM 764 C CA . LEU A 1 92 ? -4.662 -5.267 22.446 1.00 60.28 92 LEU A CA 1
ATOM 765 C C . LEU A 1 92 ? -4.321 -4.036 21.600 1.00 60.28 92 LEU A C 1
ATOM 767 O O . LEU A 1 92 ? -5.172 -3.521 20.884 1.00 60.28 92 LEU A O 1
ATOM 771 N N . PHE A 1 93 ? -3.085 -3.552 21.707 1.00 61.25 93 PHE A N 1
ATOM 772 C CA . PHE A 1 93 ? -2.576 -2.463 20.875 1.00 61.25 93 PHE A CA 1
ATOM 773 C C . PHE A 1 93 ? -1.685 -3.051 19.783 1.00 61.25 93 PHE A C 1
ATOM 775 O O . PHE A 1 93 ? -0.809 -3.866 20.077 1.00 61.25 93 PHE A O 1
ATOM 782 N N . LEU A 1 94 ? -1.907 -2.641 18.535 1.00 59.53 94 LEU A N 1
ATOM 783 C CA . LEU A 1 94 ? -1.007 -2.939 17.427 1.00 59.53 94 LEU A CA 1
ATOM 784 C C . LEU A 1 94 ? -0.051 -1.752 17.272 1.00 59.53 94 LEU A C 1
ATOM 786 O O . LEU A 1 94 ? -0.494 -0.641 16.988 1.00 59.53 94 LEU A O 1
ATOM 790 N N . PHE A 1 95 ? 1.240 -1.981 17.490 1.00 49.66 95 PHE A N 1
ATOM 791 C CA . PHE A 1 95 ? 2.283 -1.002 17.193 1.00 49.66 95 PHE A CA 1
ATOM 792 C C . PHE A 1 95 ? 2.899 -1.339 15.834 1.00 49.66 95 PHE A C 1
ATOM 794 O O . PHE A 1 95 ? 3.196 -2.507 15.580 1.00 49.66 95 PHE A O 1
ATOM 801 N N . THR A 1 96 ? 3.094 -0.332 14.983 1.00 38.28 96 THR A N 1
ATOM 802 C CA . THR A 1 96 ? 4.039 -0.405 13.860 1.00 38.28 96 THR A CA 1
ATOM 803 C C . THR A 1 96 ? 5.380 0.166 14.346 1.00 38.28 96 THR A C 1
ATOM 805 O O . THR A 1 96 ? 5.385 1.054 15.204 1.00 38.28 96 THR A O 1
ATOM 808 N N . PHE A 1 97 ? 6.502 -0.416 13.916 1.00 45.88 97 PHE A N 1
ATOM 809 C CA . PHE A 1 97 ? 7.867 -0.080 14.355 1.00 45.88 97 PHE A CA 1
ATOM 810 C C . PHE A 1 97 ? 8.727 0.375 13.184 1.00 45.88 97 PHE A C 1
ATOM 812 O O . PHE A 1 97 ? 8.564 -0.216 12.096 1.00 45.88 97 PHE A O 1
#

InterPro domains:
  IPR029151 Periplasmic sensor-like domain superfamily [SSF103190] (6-80)

Foldseek 3Di:
DDKAFDDPPDPPHDDPPDDPCPDPCNVVQQPDQAWDKDDWDQDPVPRATWIKTKHFDDDPNHTGIIDIDIGGPVCVVVVVVVDPPPDDDDDDDDDDD

Sequence (97 aa):
MIIYYRRQDFDITSRPYFDITSRPWYGAALEKDDVYFTEPYMDEVFGKVILSIMKPIKVNDEPAGFVAIDLFLDKLPDIMESYTLGARQRWLFLFTF

pLDDT: mean 77.32, std 16.03, range [38.28, 93.75]

Organism: NCBI:txid217031

Radius of gyration: 16.51 Å; Cα contacts (8 Å, |Δi|>4): 124; chains: 1; bounding box: 26×23×56 Å

Secondary structure (DSSP, 8-state):
-EEEE--TTSS--S-TT--STTSTTHHHHHT-SS-EEPPPEEETTTTEEEEEEEEEEEETTEEEEEEEEEEEGGGHHHHHHTS--TTS--PPP----